Protein AF-A0A3C0T4C3-F1 (afdb_monomer)

Solvent-accessible surface area (backbone atoms only — not comparable to full-atom values): 8269 Å² total; per-residue (Å²): 88,54,67,34,49,49,52,38,51,51,31,63,76,67,70,47,67,93,54,44,65,63,29,49,49,52,32,50,52,44,47,51,50,54,52,55,52,39,52,52,28,47,76,67,71,35,53,69,59,29,46,53,51,44,48,54,55,46,66,56,38,48,67,50,52,58,52,49,56,54,45,50,66,68,46,65,82,49,91,48,64,66,60,50,49,52,51,51,40,57,50,51,55,58,47,48,52,53,46,43,58,75,36,50,67,58,51,48,50,61,66,62,71,64,85,86,81,72,50,74,67,52,52,50,48,49,48,41,33,74,72,70,71,46,67,64,54,68,60,54,51,54,59,72,69,77,116

Radius of gyration: 15.61 Å; Cα contacts (8 Å, |Δi|>4): 112; chains: 1; bounding box: 40×24×45 Å

pLDDT: mean 81.52, std 9.2, range [43.28, 92.62]

Secondary structure (DSSP, 8-state):
-HHHHHHHHHHHHTT-GGGHHHHHHHHHHHHHHHHHHHHHHHHTT-HHHHHHHHHHHHHHHHHHHHHHHHHHHHHTT---HHHHHHHHHHHHHHHHHHHHHH-HHHHHHHHHTT-SS--HHHHHHHHHHHHHS---HHHHHHHTT--

Sequence (147 aa):
MLEHIHRVLDILEHQHQGNLLQAIDDVQESYLEIIRHSLSLLTQSDAERCEAYLGEQRDLLEPGKERIATLVHVFADANNEHHKLVIEYLYTRARLVDEIRAFPNFAIELLERPTMSESLEETISHLERSMTGKVRLYTELQMLTDD

Structure (mmCIF, N/CA/C/O backbone):
data_AF-A0A3C0T4C3-F1
#
_entry.id   AF-A0A3C0T4C3-F1
#
loop_
_atom_site.group_PDB
_atom_site.id
_atom_site.type_symbol
_atom_site.label_atom_id
_atom_site.label_alt_id
_atom_site.label_comp_id
_atom_site.label_asym_id
_atom_site.label_entity_id
_atom_site.label_seq_id
_atom_site.pdbx_PDB_ins_code
_atom_site.Cartn_x
_atom_site.Cartn_y
_atom_site.Cartn_z
_atom_site.occupancy
_atom_site.B_iso_or_equiv
_atom_site.auth_seq_id
_atom_site.auth_comp_id
_atom_site.auth_asym_id
_atom_site.auth_atom_id
_atom_site.pdbx_PDB_model_num
ATOM 1 N N . MET A 1 1 ? -5.382 8.515 -6.023 1.00 82.69 1 MET A N 1
ATOM 2 C CA . MET A 1 1 ? -4.542 7.298 -5.893 1.00 82.69 1 MET A CA 1
ATOM 3 C C . MET A 1 1 ? -4.380 6.493 -7.185 1.00 82.69 1 MET A C 1
ATOM 5 O O . MET A 1 1 ? -3.260 6.444 -7.675 1.00 82.69 1 MET A O 1
ATOM 9 N N . LEU A 1 2 ? -5.430 5.863 -7.741 1.00 83.50 2 LEU A N 1
ATOM 10 C CA . LEU A 1 2 ? -5.311 5.017 -8.949 1.00 83.50 2 LEU A CA 1
ATOM 11 C C . LEU A 1 2 ? -4.641 5.752 -10.123 1.00 83.50 2 LEU A C 1
ATOM 13 O O . LEU A 1 2 ? -3.766 5.203 -10.782 1.00 83.50 2 LEU A O 1
ATOM 17 N N . GLU A 1 3 ? -5.001 7.017 -10.332 1.00 87.25 3 GLU A N 1
ATOM 18 C CA . GLU A 1 3 ? -4.404 7.875 -11.362 1.00 87.25 3 GLU A CA 1
ATOM 19 C C . GLU A 1 3 ? -2.892 8.075 -11.167 1.00 87.25 3 GLU A C 1
ATOM 21 O O . GLU A 1 3 ? -2.136 7.997 -12.133 1.00 87.25 3 GLU A O 1
ATOM 26 N N . HIS A 1 4 ? -2.428 8.259 -9.925 1.00 88.12 4 HIS A N 1
ATOM 27 C CA . HIS A 1 4 ? -0.996 8.383 -9.622 1.00 88.12 4 HIS A CA 1
ATOM 28 C C . HIS A 1 4 ? -0.259 7.062 -9.856 1.00 88.12 4 HIS A C 1
ATOM 30 O O . HIS A 1 4 ? 0.826 7.063 -10.429 1.00 88.12 4 HIS A O 1
ATOM 36 N N . ILE A 1 5 ? -0.872 5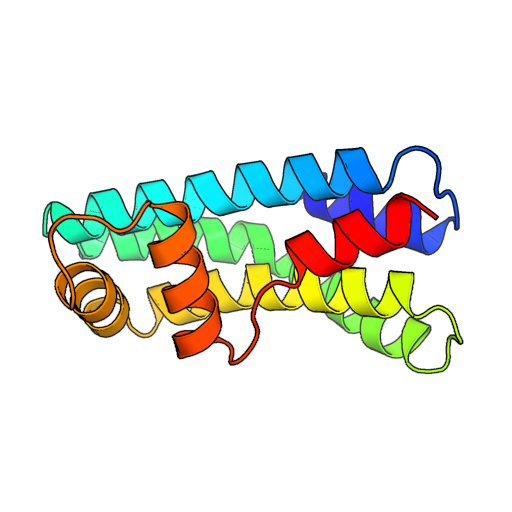.926 -9.498 1.00 85.25 5 ILE A N 1
ATOM 37 C CA . ILE A 1 5 ? -0.317 4.599 -9.798 1.00 85.25 5 ILE A CA 1
ATOM 38 C C . ILE A 1 5 ? -0.194 4.422 -11.312 1.00 85.25 5 ILE A C 1
ATOM 40 O O . ILE A 1 5 ? 0.883 4.089 -11.792 1.00 85.25 5 ILE A O 1
ATOM 44 N N . HIS A 1 6 ? -1.251 4.699 -12.078 1.00 87.25 6 HIS A N 1
ATOM 45 C CA . HIS A 1 6 ? -1.204 4.613 -13.538 1.00 87.25 6 HIS A CA 1
ATOM 46 C C . HIS A 1 6 ? -0.121 5.504 -14.136 1.00 87.25 6 HIS A C 1
ATOM 48 O O . HIS A 1 6 ? 0.637 5.029 -14.972 1.00 87.25 6 HIS A O 1
ATOM 54 N N . ARG A 1 7 ? 0.022 6.739 -13.646 1.00 88.56 7 ARG A N 1
ATOM 55 C CA . ARG A 1 7 ? 1.097 7.640 -14.068 1.00 88.56 7 ARG A CA 1
ATOM 56 C C . ARG A 1 7 ? 2.480 7.024 -13.843 1.00 88.56 7 ARG A C 1
ATOM 58 O O . ARG A 1 7 ? 3.311 7.093 -14.743 1.00 88.56 7 ARG A O 1
ATOM 65 N N . VAL A 1 8 ? 2.737 6.409 -12.685 1.00 86.38 8 VAL A N 1
ATOM 66 C CA . VAL A 1 8 ? 4.016 5.720 -12.424 1.00 86.38 8 VAL A CA 1
ATOM 67 C C . VAL A 1 8 ? 4.211 4.543 -13.385 1.00 86.38 8 VAL A C 1
ATOM 69 O O . VAL A 1 8 ? 5.285 4.402 -13.964 1.00 86.38 8 VAL A O 1
ATOM 72 N N . LEU A 1 9 ? 3.183 3.719 -13.601 1.00 86.38 9 LEU A N 1
ATOM 73 C CA . LEU A 1 9 ? 3.272 2.559 -14.496 1.00 86.38 9 LEU A CA 1
ATOM 74 C C . LEU A 1 9 ? 3.517 2.981 -15.953 1.00 86.38 9 LEU A C 1
ATOM 76 O O . LEU A 1 9 ? 4.373 2.400 -16.615 1.00 86.38 9 LEU A O 1
ATOM 80 N N . ASP A 1 10 ? 2.846 4.033 -16.426 1.00 88.00 10 ASP A N 1
ATOM 81 C CA . ASP A 1 10 ? 3.064 4.600 -17.760 1.00 88.00 10 ASP A CA 1
ATOM 82 C C . ASP A 1 10 ? 4.522 5.065 -17.919 1.00 88.00 10 ASP A C 1
ATOM 84 O O . ASP A 1 10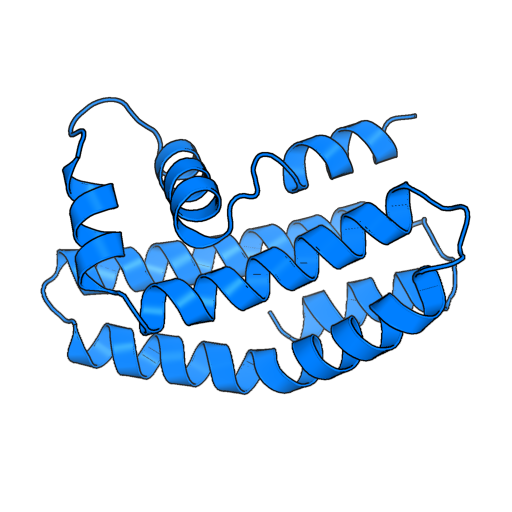 ? 5.171 4.780 -18.924 1.00 88.00 10 ASP A O 1
ATOM 88 N N . ILE A 1 11 ? 5.073 5.743 -16.910 1.00 85.75 11 ILE A N 1
ATOM 89 C CA . ILE A 1 11 ? 6.468 6.206 -16.886 1.00 85.75 11 ILE A CA 1
ATOM 90 C C . ILE A 1 11 ? 7.452 5.025 -16.980 1.00 85.75 11 ILE A C 1
ATOM 92 O O . ILE A 1 11 ? 8.409 5.093 -17.759 1.00 85.75 11 ILE A O 1
ATOM 96 N N . LEU A 1 12 ? 7.201 3.937 -16.239 1.00 83.56 12 LEU A N 1
ATOM 97 C CA . LEU A 1 12 ? 8.014 2.714 -16.281 1.00 83.56 12 LEU A CA 1
ATOM 98 C C . LEU A 1 12 ? 7.966 2.034 -17.657 1.00 83.56 12 LEU A C 1
ATOM 100 O O . LEU A 1 12 ? 9.001 1.612 -18.175 1.00 83.56 12 LEU A O 1
ATOM 104 N N . GLU A 1 13 ? 6.780 1.940 -18.261 1.00 81.19 13 GLU A N 1
ATOM 105 C CA . GLU A 1 13 ? 6.571 1.316 -19.573 1.00 81.19 13 GLU A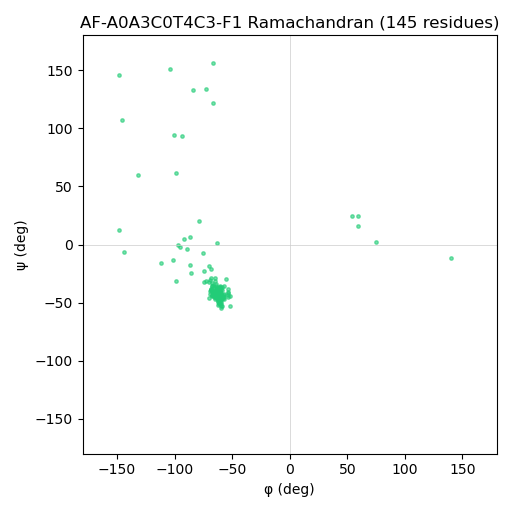 CA 1
ATOM 106 C C . GLU A 1 13 ? 7.268 2.092 -20.703 1.00 81.19 13 GLU A C 1
ATOM 108 O O . GLU A 1 13 ? 7.832 1.488 -21.616 1.00 81.19 13 GLU A O 1
ATOM 113 N N . HIS A 1 14 ? 7.290 3.426 -20.623 1.00 81.00 14 HIS A N 1
ATOM 114 C CA . HIS A 1 14 ? 7.881 4.290 -21.651 1.00 81.00 14 HIS A CA 1
ATOM 115 C C . HIS A 1 14 ? 9.360 4.640 -21.397 1.00 81.00 14 HIS A C 1
ATOM 117 O O . HIS A 1 14 ? 9.933 5.431 -22.144 1.00 81.00 14 HIS A O 1
ATOM 123 N N . GLN A 1 15 ? 9.991 4.065 -20.362 1.00 67.88 15 GLN A N 1
ATOM 124 C CA . GLN A 1 15 ? 11.393 4.312 -19.971 1.00 67.88 15 GLN A CA 1
ATOM 125 C C . GLN A 1 15 ? 11.740 5.802 -19.753 1.00 67.88 15 GLN A C 1
ATOM 127 O O . GLN A 1 15 ? 12.896 6.214 -19.869 1.00 67.88 15 GLN A O 1
ATOM 132 N N . HIS A 1 16 ? 10.750 6.636 -19.432 1.00 65.75 16 HIS A N 1
ATOM 133 C CA . HIS A 1 16 ? 10.937 8.073 -19.256 1.00 65.75 16 HIS A CA 1
ATOM 134 C C . HIS A 1 16 ? 11.197 8.410 -17.788 1.00 65.75 16 HIS A C 1
ATOM 136 O O . HIS A 1 16 ? 10.267 8.663 -17.045 1.00 65.75 16 HIS A O 1
ATOM 142 N N . GLN A 1 17 ? 12.453 8.498 -17.350 1.00 68.62 17 GLN A N 1
ATOM 143 C CA . GLN A 1 17 ? 12.755 8.756 -15.929 1.00 68.62 17 GLN A CA 1
ATOM 144 C C . GLN A 1 17 ? 12.413 10.175 -15.438 1.00 68.62 17 GLN A C 1
ATOM 146 O O . GLN A 1 17 ? 12.248 10.382 -14.240 1.00 68.62 17 GLN A O 1
ATOM 151 N N . GLY A 1 18 ? 12.252 11.146 -16.347 1.00 64.81 18 GLY A N 1
ATOM 152 C CA . GLY A 1 18 ? 12.211 12.584 -16.038 1.00 64.81 18 GLY A CA 1
ATOM 153 C C . GLY A 1 18 ? 11.067 13.090 -15.147 1.00 64.81 18 GLY A C 1
ATOM 154 O O . GLY A 1 18 ? 11.004 14.287 -14.916 1.00 64.81 18 GLY A O 1
ATOM 155 N N . ASN A 1 19 ? 10.172 12.225 -14.660 1.00 78.12 19 ASN A N 1
ATOM 156 C CA . ASN A 1 19 ? 9.094 12.565 -13.721 1.00 78.12 19 ASN A CA 1
ATOM 157 C C . ASN A 1 19 ? 8.742 11.413 -12.758 1.00 78.12 19 ASN A C 1
ATOM 159 O O . ASN A 1 19 ? 7.685 11.449 -12.127 1.00 78.12 19 ASN A O 1
ATOM 163 N N . LEU A 1 20 ? 9.577 10.369 -12.683 1.00 83.00 20 LEU A N 1
ATOM 164 C CA . LEU A 1 20 ? 9.268 9.160 -11.918 1.00 83.00 20 LEU A CA 1
ATOM 165 C C . LEU A 1 20 ? 9.206 9.445 -10.415 1.00 83.00 20 LEU A C 1
ATOM 167 O O . LEU A 1 20 ? 8.248 9.035 -9.770 1.00 83.00 20 LEU A O 1
ATOM 171 N N . LEU A 1 21 ? 10.163 10.219 -9.894 1.00 83.06 21 LEU A N 1
ATOM 172 C CA . LEU A 1 21 ? 10.218 10.593 -8.480 1.00 83.06 21 LEU A CA 1
ATOM 173 C C . LEU A 1 21 ? 8.955 11.333 -8.037 1.00 83.06 21 LEU A C 1
ATOM 175 O O . LEU A 1 21 ? 8.254 10.874 -7.148 1.00 83.06 21 LEU A O 1
ATOM 179 N N . GLN A 1 22 ? 8.590 12.400 -8.753 1.00 86.88 22 GLN A N 1
ATOM 180 C CA . GLN A 1 22 ? 7.377 13.163 -8.457 1.00 86.88 22 GLN A CA 1
ATOM 181 C C . GLN A 1 22 ? 6.120 12.285 -8.520 1.00 86.88 22 GLN A C 1
ATOM 183 O O . GLN A 1 22 ? 5.215 12.433 -7.708 1.00 86.88 22 GLN A O 1
ATOM 188 N N . ALA A 1 23 ? 6.041 11.366 -9.485 1.00 86.44 23 ALA A N 1
ATOM 189 C CA . ALA A 1 23 ? 4.902 10.460 -9.578 1.00 86.44 23 ALA A CA 1
ATOM 190 C C . ALA A 1 23 ? 4.859 9.459 -8.404 1.00 86.44 23 ALA A C 1
ATOM 192 O O . ALA A 1 23 ? 3.774 9.125 -7.932 1.00 86.44 23 ALA A O 1
ATOM 193 N N . ILE A 1 24 ? 6.017 9.000 -7.916 1.00 87.38 24 ILE A N 1
ATOM 194 C CA . ILE A 1 24 ? 6.134 8.155 -6.718 1.00 87.38 24 ILE A CA 1
ATOM 195 C C . ILE A 1 24 ? 5.739 8.938 -5.459 1.00 87.38 24 ILE A C 1
ATOM 197 O O . ILE A 1 24 ? 5.031 8.381 -4.617 1.00 87.38 24 ILE A O 1
ATOM 201 N N . ASP A 1 25 ? 6.132 10.208 -5.352 1.00 88.88 25 ASP A N 1
ATOM 202 C CA . ASP A 1 25 ? 5.765 11.094 -4.242 1.00 88.88 25 ASP A CA 1
ATOM 203 C C . ASP A 1 25 ? 4.244 11.275 -4.168 1.00 88.88 25 ASP A C 1
ATOM 205 O O . ASP A 1 25 ? 3.652 11.082 -3.106 1.00 88.88 25 ASP A O 1
ATOM 209 N N . ASP A 1 26 ? 3.583 11.519 -5.308 1.00 88.62 26 ASP A N 1
ATOM 210 C CA . ASP A 1 26 ? 2.120 11.631 -5.367 1.00 88.62 26 ASP A CA 1
ATOM 211 C C . ASP A 1 26 ? 1.424 10.326 -4.903 1.00 88.62 26 ASP A C 1
ATOM 213 O O . ASP A 1 26 ? 0.378 10.348 -4.241 1.00 88.62 26 ASP A O 1
ATOM 217 N N . VAL A 1 27 ? 1.997 9.159 -5.244 1.00 87.38 27 VAL A N 1
ATOM 218 C CA . VAL A 1 27 ? 1.500 7.854 -4.771 1.00 87.38 27 VAL A CA 1
ATOM 219 C C . VAL A 1 27 ? 1.713 7.704 -3.267 1.00 87.38 27 VAL A C 1
ATOM 221 O O . VAL A 1 27 ? 0.800 7.248 -2.578 1.00 87.38 27 VAL A O 1
ATOM 224 N N . GLN A 1 28 ? 2.892 8.069 -2.756 1.00 87.44 28 GLN A N 1
ATOM 225 C CA . GLN A 1 28 ? 3.206 8.029 -1.327 1.00 87.44 28 GLN A CA 1
ATOM 226 C C . GLN A 1 28 ? 2.235 8.912 -0.539 1.00 87.44 28 GLN A C 1
ATOM 228 O O . GLN A 1 28 ? 1.672 8.449 0.449 1.00 87.44 28 GLN A O 1
ATOM 233 N N . GLU A 1 29 ? 1.979 10.142 -0.981 1.00 88.69 29 GLU A N 1
ATOM 234 C CA . GLU A 1 29 ? 1.060 11.060 -0.305 1.00 88.69 29 GLU A CA 1
ATOM 235 C C . GLU A 1 29 ? -0.369 10.504 -0.272 1.00 88.69 29 GLU A C 1
ATOM 237 O O . GLU A 1 29 ? -0.927 10.321 0.813 1.00 88.69 29 GLU A O 1
ATOM 242 N N . SER A 1 30 ? -0.908 10.103 -1.431 1.00 88.38 30 SER A N 1
ATOM 243 C CA . SER A 1 30 ? -2.228 9.452 -1.524 1.00 88.38 30 SER A CA 1
ATOM 244 C C . SER A 1 30 ? -2.343 8.239 -0.599 1.00 88.38 30 SER A C 1
ATOM 246 O O . SER A 1 30 ? -3.391 7.958 -0.019 1.00 88.38 30 SER A O 1
ATOM 248 N N . TYR A 1 31 ? -1.259 7.475 -0.488 1.00 86.50 31 TYR A N 1
ATOM 249 C CA . TYR A 1 31 ? -1.210 6.280 0.330 1.00 86.50 31 TYR A CA 1
ATOM 250 C C . TYR A 1 31 ? -1.233 6.592 1.826 1.00 86.50 31 TYR A C 1
ATOM 252 O O . TYR A 1 31 ? -1.995 5.987 2.588 1.00 86.50 31 TYR A O 1
ATOM 260 N N . LEU A 1 32 ? -0.414 7.556 2.245 1.00 85.69 32 LEU A N 1
ATOM 261 C CA . LEU A 1 32 ? -0.384 8.021 3.621 1.00 85.69 32 LEU A CA 1
ATOM 262 C C . LEU A 1 32 ? -1.749 8.577 4.027 1.00 85.69 32 LEU A C 1
ATOM 264 O O . LEU A 1 32 ? -2.200 8.284 5.128 1.00 85.69 32 LEU A O 1
ATOM 268 N N . GLU A 1 33 ? -2.439 9.313 3.158 1.00 89.19 33 GLU A N 1
ATOM 269 C CA . GLU A 1 33 ? -3.796 9.796 3.432 1.00 89.19 33 GLU A CA 1
ATOM 270 C C . GLU A 1 33 ? -4.777 8.656 3.731 1.00 89.19 33 GLU A C 1
ATOM 272 O O . GLU A 1 33 ? -5.491 8.717 4.735 1.00 89.19 33 GLU A O 1
ATOM 277 N N . ILE A 1 34 ? -4.761 7.585 2.930 1.00 88.69 34 ILE A N 1
ATOM 278 C CA . ILE A 1 34 ? -5.639 6.422 3.129 1.00 88.69 34 ILE A CA 1
ATOM 279 C C . ILE A 1 34 ? -5.358 5.729 4.454 1.00 88.69 34 ILE A C 1
ATOM 281 O O . ILE A 1 34 ? -6.297 5.449 5.207 1.00 88.69 34 ILE A O 1
ATOM 285 N N . ILE A 1 35 ? -4.085 5.477 4.782 1.00 85.50 35 ILE A N 1
ATOM 286 C CA . ILE A 1 35 ? -3.763 4.890 6.084 1.00 85.50 35 ILE A CA 1
ATOM 287 C C . ILE A 1 35 ? -4.221 5.830 7.195 1.00 85.50 35 ILE A C 1
ATOM 289 O O . ILE A 1 35 ? -4.923 5.395 8.102 1.00 85.50 35 ILE A O 1
ATOM 293 N N . ARG A 1 36 ? -3.855 7.113 7.142 1.00 85.81 36 ARG A N 1
ATOM 294 C CA . ARG A 1 36 ? -4.179 8.079 8.200 1.00 85.81 36 ARG A CA 1
ATOM 295 C C . ARG A 1 36 ? -5.679 8.157 8.450 1.00 85.81 36 ARG A C 1
ATOM 297 O O .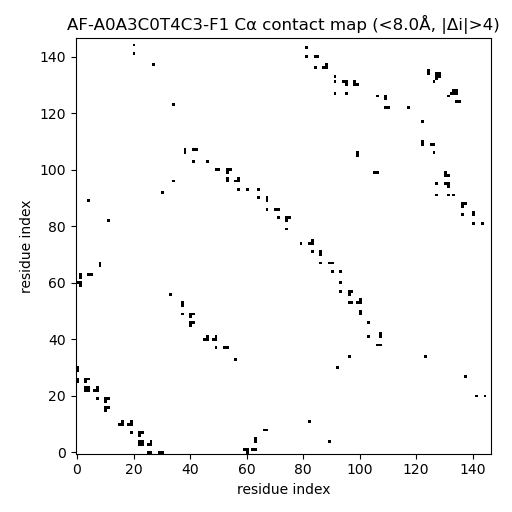 ARG A 1 36 ? -6.098 8.162 9.606 1.00 85.81 36 ARG A O 1
ATOM 304 N N . HIS A 1 37 ? -6.480 8.168 7.388 1.00 89.25 37 HIS A N 1
ATOM 305 C CA . HIS A 1 37 ? -7.931 8.163 7.506 1.00 89.25 37 HIS A CA 1
ATOM 306 C C . HIS A 1 37 ? -8.444 6.864 8.138 1.00 89.25 37 HIS A C 1
ATOM 308 O O . HIS A 1 37 ? -9.210 6.909 9.099 1.00 89.25 37 HIS A O 1
ATOM 314 N N . SER A 1 38 ? -7.950 5.713 7.677 1.00 86.31 38 SER A N 1
ATOM 315 C CA . SER A 1 38 ? -8.328 4.397 8.210 1.00 86.31 38 SER A CA 1
ATOM 316 C C . SER A 1 38 ? -7.988 4.265 9.696 1.00 86.31 38 SER A C 1
ATOM 318 O O . SER A 1 38 ? -8.838 3.896 10.502 1.00 86.31 38 SER A O 1
ATOM 320 N N . LEU A 1 39 ? -6.773 4.648 10.097 1.00 82.50 39 LEU A N 1
ATOM 321 C CA . LE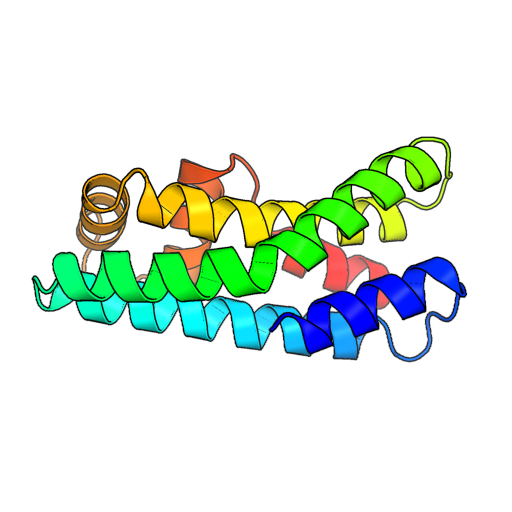U A 1 39 ? -6.353 4.652 11.501 1.00 82.50 39 LEU A CA 1
ATOM 322 C C . LEU A 1 39 ? -7.196 5.631 12.336 1.00 82.50 39 LEU A C 1
ATOM 324 O O . LEU A 1 39 ? -7.548 5.331 13.477 1.00 82.50 39 LEU A O 1
ATOM 328 N N . SER A 1 40 ? -7.573 6.784 11.775 1.00 85.50 40 SER A N 1
ATOM 329 C CA . SER A 1 40 ? -8.456 7.740 12.453 1.00 85.50 40 SER A CA 1
ATOM 330 C C . SER A 1 40 ? -9.853 7.163 12.710 1.00 85.50 40 SER A C 1
ATOM 332 O O . SER A 1 40 ? -10.397 7.364 13.794 1.00 85.50 40 SER A O 1
ATOM 334 N N . LEU A 1 41 ? -10.418 6.406 11.765 1.00 87.88 41 LEU A N 1
ATOM 335 C CA . LEU A 1 41 ? -11.696 5.710 11.956 1.00 87.88 41 LEU A CA 1
ATOM 336 C C . LEU A 1 41 ? -11.584 4.597 13.008 1.00 87.88 41 LEU A C 1
ATOM 338 O O . LEU A 1 41 ? -12.434 4.491 13.892 1.00 87.88 41 LEU A O 1
ATOM 342 N N . LEU A 1 42 ? -10.501 3.816 12.969 1.00 82.12 42 LEU A N 1
ATOM 343 C CA . LEU A 1 42 ? -10.250 2.745 13.939 1.00 82.12 42 LEU A CA 1
ATOM 344 C C . LEU A 1 42 ? -10.094 3.279 15.371 1.00 82.12 42 LEU A C 1
ATOM 346 O O . LEU A 1 42 ? -10.684 2.732 16.298 1.00 82.12 42 LEU A O 1
ATOM 350 N N . THR A 1 43 ? -9.362 4.381 15.553 1.00 83.12 43 THR A N 1
ATOM 351 C CA . THR A 1 43 ? -9.180 5.032 16.870 1.00 83.12 43 THR A CA 1
ATOM 352 C C . THR A 1 43 ? -10.453 5.670 17.426 1.00 83.12 43 THR A C 1
ATOM 354 O O . THR A 1 43 ? -10.567 5.862 18.634 1.00 83.12 43 THR A O 1
ATOM 357 N N . GLN A 1 44 ? -11.432 5.968 16.569 1.00 86.12 44 GLN A N 1
ATOM 358 C CA . GLN A 1 44 ? -12.768 6.426 16.966 1.00 86.12 44 GLN A CA 1
ATOM 359 C C . GLN A 1 44 ? -13.736 5.266 17.255 1.00 86.12 44 GLN A C 1
ATOM 361 O O . GLN A 1 44 ? -14.921 5.506 17.490 1.00 86.12 44 GLN A O 1
ATOM 366 N N . SER A 1 45 ? -13.250 4.019 17.252 1.00 81.69 45 SER A N 1
ATOM 367 C CA . SER A 1 45 ? -14.058 2.801 17.382 1.00 81.69 45 SER A CA 1
ATOM 368 C C . SER A 1 45 ? -15.119 2.644 16.282 1.00 81.69 45 SER A C 1
ATOM 370 O O . SER A 1 45 ? -16.114 1.947 16.479 1.00 81.69 45 SER A O 1
ATOM 372 N N . ASP A 1 46 ? -14.909 3.260 15.113 1.00 85.88 46 ASP A N 1
ATOM 373 C CA . ASP A 1 46 ? -15.813 3.204 13.958 1.00 85.88 46 ASP A CA 1
ATOM 374 C C . ASP A 1 46 ? -15.311 2.168 12.934 1.00 85.88 46 ASP A C 1
ATOM 376 O O . ASP A 1 46 ? -14.922 2.474 11.803 1.00 85.88 46 ASP A O 1
ATOM 380 N N . ALA A 1 47 ? -15.245 0.908 13.379 1.00 83.38 47 ALA A N 1
ATOM 381 C CA . ALA A 1 47 ? -14.695 -0.195 12.590 1.00 83.38 47 ALA A CA 1
ATOM 382 C C . ALA A 1 47 ? -15.508 -0.476 11.314 1.00 83.38 47 ALA A C 1
ATOM 384 O O . ALA A 1 47 ? -14.925 -0.805 10.286 1.00 83.38 47 ALA A O 1
ATOM 385 N N . GLU A 1 48 ? -16.831 -0.296 11.361 1.00 86.75 48 GLU A N 1
ATOM 386 C CA . GLU A 1 48 ? -17.720 -0.494 10.210 1.00 86.75 48 GLU A CA 1
ATOM 387 C C . GLU A 1 48 ? -17.437 0.529 9.103 1.00 86.75 48 GLU A C 1
ATOM 389 O O . GLU A 1 48 ? -17.292 0.159 7.936 1.00 86.75 48 GLU A O 1
ATOM 394 N N . ARG A 1 49 ? -17.267 1.816 9.448 1.00 88.00 49 ARG A N 1
ATOM 395 C CA . ARG A 1 49 ? -16.862 2.817 8.454 1.00 88.00 49 ARG A CA 1
ATOM 396 C C . ARG A 1 49 ? -15.448 2.607 7.950 1.00 88.00 49 ARG A C 1
ATOM 398 O O . ARG A 1 49 ? -15.200 2.862 6.776 1.00 88.00 49 ARG A O 1
ATOM 405 N N . CYS A 1 50 ? -14.533 2.158 8.807 1.00 88.25 50 CYS A N 1
ATOM 406 C CA . CYS A 1 50 ? -13.184 1.814 8.370 1.00 88.25 50 CYS A CA 1
ATOM 407 C C . CYS A 1 50 ? -13.213 0.680 7.336 1.00 88.25 50 CYS A C 1
ATOM 409 O O . CYS A 1 50 ? -12.578 0.786 6.290 1.00 88.25 50 CYS A O 1
ATOM 411 N N . GLU A 1 51 ? -13.996 -0.372 7.589 1.00 87.25 51 GLU A N 1
ATOM 412 C CA . GLU A 1 51 ? -14.161 -1.488 6.658 1.00 87.25 51 GLU A CA 1
ATOM 413 C C . GLU A 1 51 ? -14.763 -1.032 5.324 1.00 87.25 51 GLU A C 1
ATOM 415 O O . GLU A 1 51 ? -14.235 -1.389 4.269 1.00 87.25 51 GLU A O 1
ATOM 420 N N . ALA A 1 52 ? -15.823 -0.218 5.360 1.00 90.31 52 ALA A N 1
ATOM 421 C CA . ALA A 1 52 ? -16.445 0.332 4.158 1.00 90.31 52 ALA A CA 1
ATOM 422 C C . ALA A 1 52 ? -15.459 1.198 3.359 1.00 90.31 52 ALA A C 1
ATOM 424 O O . ALA A 1 52 ? -15.273 0.977 2.163 1.00 90.31 52 ALA A O 1
ATOM 425 N N . TYR A 1 53 ? -14.763 2.118 4.032 1.00 92.19 53 TYR A N 1
ATOM 426 C CA . TYR A 1 53 ? -13.764 2.990 3.418 1.00 92.19 53 TYR A CA 1
ATOM 427 C C . TYR A 1 53 ? -12.624 2.194 2.774 1.00 92.19 53 TYR A C 1
ATOM 429 O O . TYR A 1 53 ? -12.301 2.406 1.608 1.00 92.19 53 TYR A O 1
ATOM 437 N N . LEU A 1 54 ? -12.032 1.241 3.499 1.00 89.44 54 LEU A N 1
ATOM 438 C CA . LEU A 1 54 ? -10.972 0.384 2.964 1.00 89.44 54 LEU A CA 1
ATOM 439 C C . LEU A 1 54 ? -11.472 -0.514 1.829 1.00 89.44 54 LEU A C 1
ATOM 441 O O . LEU A 1 54 ? -10.704 -0.823 0.921 1.00 89.44 54 LEU A O 1
ATOM 445 N N . GLY A 1 55 ? -12.744 -0.922 1.862 1.00 89.31 55 GLY A N 1
ATOM 446 C CA . GLY A 1 55 ? -13.409 -1.605 0.754 1.00 89.31 55 GLY A CA 1
ATOM 447 C C . GLY A 1 55 ? -13.428 -0.748 -0.510 1.00 89.31 55 GLY A C 1
ATOM 448 O O . GLY A 1 55 ? -12.943 -1.187 -1.547 1.00 89.31 55 GLY A O 1
ATOM 449 N N . GLU A 1 56 ? -13.884 0.500 -0.404 1.00 92.62 56 GLU A N 1
ATOM 450 C CA . GLU A 1 56 ? -13.886 1.450 -1.522 1.00 92.62 56 GLU A CA 1
ATOM 451 C C . GLU A 1 56 ? -12.470 1.720 -2.049 1.00 92.62 56 GLU A C 1
ATOM 453 O O . GLU A 1 56 ? -12.238 1.688 -3.259 1.00 92.62 56 GLU A O 1
ATOM 458 N N . GLN A 1 57 ? -11.496 1.944 -1.158 1.00 92.00 57 GLN A N 1
ATOM 459 C CA . GLN A 1 57 ? -10.108 2.176 -1.571 1.00 92.00 57 GLN A CA 1
ATOM 460 C C . GLN A 1 57 ? -9.502 0.950 -2.260 1.00 92.00 57 GLN A C 1
ATOM 462 O O . GLN A 1 57 ? -8.781 1.097 -3.246 1.00 92.00 57 GLN A O 1
ATOM 467 N N . ARG A 1 58 ? -9.810 -0.260 -1.781 1.00 88.31 58 ARG A N 1
ATOM 468 C CA . ARG A 1 58 ? -9.390 -1.503 -2.429 1.00 88.31 58 ARG A CA 1
ATOM 469 C C . ARG A 1 58 ? -9.981 -1.626 -3.831 1.00 88.31 58 ARG A C 1
ATOM 471 O O . ARG A 1 58 ? -9.234 -1.912 -4.764 1.00 88.31 58 ARG A O 1
ATOM 478 N N . ASP A 1 59 ? -11.282 -1.404 -3.985 1.00 90.06 59 ASP A N 1
ATOM 479 C CA . ASP A 1 59 ? -11.956 -1.528 -5.280 1.00 90.06 59 ASP A CA 1
ATOM 480 C C . ASP A 1 59 ? -11.373 -0.541 -6.307 1.00 90.06 59 ASP A C 1
ATOM 482 O O . ASP A 1 59 ? -11.188 -0.884 -7.475 1.00 90.06 59 ASP A O 1
ATOM 486 N N . LEU A 1 60 ? -10.989 0.660 -5.861 1.00 88.50 60 LEU A N 1
ATOM 487 C CA . LEU A 1 60 ? -10.268 1.635 -6.684 1.00 88.50 60 LEU A CA 1
ATOM 488 C C . LEU A 1 60 ? -8.834 1.202 -7.026 1.00 88.50 60 LEU A C 1
ATOM 490 O O . LEU A 1 60 ? -8.306 1.607 -8.059 1.00 88.50 60 LEU A O 1
ATOM 494 N N . LEU A 1 61 ? -8.181 0.416 -6.172 1.00 86.75 61 LEU A N 1
ATOM 495 C CA . LEU A 1 61 ? -6.801 -0.042 -6.348 1.00 86.75 61 LEU A CA 1
ATOM 496 C C . LEU A 1 61 ? -6.671 -1.310 -7.196 1.00 86.75 61 LEU A C 1
ATOM 498 O O . LEU A 1 61 ? -5.610 -1.529 -7.784 1.00 86.75 61 LEU A O 1
ATOM 502 N N . GLU A 1 62 ? -7.714 -2.137 -7.264 1.00 88.12 62 GLU A N 1
ATOM 503 C CA . GLU A 1 62 ? -7.694 -3.441 -7.938 1.00 88.12 62 GLU A CA 1
ATOM 504 C C . GLU A 1 62 ? -7.206 -3.359 -9.402 1.00 88.12 62 GLU A C 1
ATOM 506 O O . GLU A 1 62 ? -6.279 -4.098 -9.744 1.00 88.12 62 GLU A O 1
ATOM 511 N N . PRO A 1 63 ? -7.659 -2.399 -10.242 1.00 87.19 63 PRO A N 1
ATOM 512 C CA . PRO A 1 63 ? -7.135 -2.258 -11.606 1.00 87.19 63 PRO A CA 1
ATOM 513 C C . PRO A 1 63 ? -5.627 -1.957 -11.645 1.00 87.19 63 PRO A C 1
ATOM 515 O O . PRO A 1 63 ? -4.893 -2.453 -12.503 1.00 87.19 63 PRO A O 1
ATOM 518 N N . GLY A 1 64 ? -5.138 -1.167 -10.684 1.00 85.62 64 GLY A N 1
ATOM 519 C CA . GLY A 1 64 ? -3.715 -0.871 -10.540 1.00 85.62 64 GLY A CA 1
ATOM 520 C C . GLY A 1 64 ? -2.910 -2.113 -10.154 1.00 85.62 64 GLY A C 1
ATOM 521 O O . GLY A 1 64 ? -1.837 -2.342 -10.710 1.00 85.62 64 GLY A O 1
ATOM 522 N N . LYS A 1 65 ? -3.437 -2.954 -9.254 1.00 85.19 65 LYS A N 1
ATOM 523 C CA . LYS A 1 65 ? -2.799 -4.214 -8.831 1.00 85.19 65 LYS A CA 1
ATOM 524 C C . LYS A 1 65 ? -2.670 -5.209 -9.979 1.00 85.19 65 LYS A C 1
ATOM 526 O O . LYS A 1 65 ? -1.607 -5.809 -10.133 1.00 85.19 65 LYS A O 1
ATOM 531 N N . GLU A 1 66 ? -3.706 -5.356 -10.800 1.00 87.00 66 GLU A N 1
ATOM 532 C CA . GLU A 1 66 ? -3.672 -6.215 -11.993 1.00 87.00 66 GLU A CA 1
ATOM 533 C C . GLU A 1 66 ? -2.579 -5.769 -12.975 1.00 87.00 66 GLU A C 1
ATOM 535 O O . GLU A 1 66 ? -1.809 -6.581 -13.505 1.00 87.00 66 GLU A O 1
ATOM 540 N N . ARG A 1 67 ? -2.454 -4.453 -13.171 1.00 86.44 67 ARG A N 1
ATOM 541 C CA . ARG A 1 67 ? -1.431 -3.879 -14.046 1.00 86.44 67 ARG A CA 1
ATOM 542 C C . ARG A 1 67 ? -0.021 -4.042 -13.470 1.00 86.44 67 ARG A C 1
ATOM 544 O O . ARG A 1 67 ? 0.883 -4.458 -14.192 1.00 86.44 67 ARG A O 1
ATOM 551 N N . ILE A 1 68 ? 0.161 -3.822 -12.165 1.00 86.12 68 ILE A N 1
ATOM 552 C CA . ILE A 1 68 ? 1.420 -4.097 -11.451 1.00 86.12 68 ILE A CA 1
ATOM 553 C C . ILE A 1 68 ? 1.819 -5.571 -11.610 1.00 86.12 68 ILE A C 1
ATOM 555 O O . ILE A 1 68 ? 2.963 -5.850 -11.957 1.00 86.12 68 ILE A O 1
ATOM 559 N N . ALA A 1 69 ? 0.889 -6.514 -11.420 1.00 85.31 69 ALA A N 1
ATOM 560 C CA . ALA A 1 69 ? 1.158 -7.946 -11.570 1.00 85.31 69 ALA A CA 1
ATOM 561 C C . ALA A 1 69 ? 1.640 -8.301 -12.987 1.00 85.31 69 ALA A C 1
ATOM 563 O O . ALA A 1 69 ? 2.565 -9.095 -13.152 1.00 85.31 69 ALA A O 1
ATOM 564 N N . THR A 1 70 ? 1.073 -7.657 -14.009 1.00 85.19 70 THR A N 1
ATOM 565 C CA . THR A 1 70 ? 1.535 -7.806 -15.397 1.00 85.19 70 THR A CA 1
ATOM 566 C C . THR A 1 70 ? 2.975 -7.312 -15.558 1.00 85.19 70 THR A C 1
ATOM 568 O O . THR A 1 70 ? 3.811 -8.005 -16.140 1.00 85.19 70 THR A O 1
ATOM 571 N N . LEU A 1 71 ? 3.302 -6.147 -14.993 1.00 80.75 71 LEU A N 1
ATOM 572 C CA . LEU A 1 71 ? 4.646 -5.574 -15.075 1.00 80.75 71 LEU A CA 1
ATOM 573 C C . LEU A 1 71 ? 5.690 -6.353 -14.270 1.00 80.75 71 LEU A C 1
ATOM 575 O O . LEU A 1 71 ? 6.834 -6.429 -14.709 1.00 80.75 71 LEU A O 1
ATOM 579 N N . VAL A 1 72 ? 5.324 -7.002 -13.160 1.00 80.12 72 VAL A N 1
ATOM 580 C CA . VAL A 1 72 ? 6.230 -7.917 -12.438 1.00 80.12 72 VAL A CA 1
ATOM 581 C C . VAL A 1 72 ? 6.789 -8.979 -13.386 1.00 80.12 72 VAL A C 1
ATOM 583 O O . VAL A 1 72 ? 7.987 -9.243 -13.364 1.00 80.12 72 VAL A O 1
ATOM 586 N N . HIS A 1 73 ? 5.954 -9.555 -14.255 1.00 77.94 73 HIS A N 1
ATOM 587 C CA . HIS A 1 73 ? 6.405 -10.541 -15.238 1.00 77.94 73 HIS A CA 1
ATOM 588 C C . HIS A 1 73 ? 7.299 -9.930 -16.320 1.00 77.94 73 HIS A C 1
ATOM 590 O O . HIS A 1 73 ? 8.288 -10.543 -16.708 1.00 77.94 73 HIS A O 1
ATOM 596 N N . VAL A 1 74 ? 6.980 -8.717 -16.780 1.00 75.81 74 VAL A N 1
ATOM 597 C CA . VAL A 1 74 ? 7.766 -8.001 -17.801 1.00 75.81 74 VAL A CA 1
ATOM 598 C C . VAL A 1 74 ? 9.150 -7.611 -17.277 1.00 75.81 74 VAL A C 1
ATOM 600 O O . VAL A 1 74 ? 10.140 -7.716 -17.998 1.00 75.81 74 VAL A O 1
ATOM 603 N N . PHE A 1 75 ? 9.238 -7.181 -16.019 1.00 73.25 75 PHE A N 1
ATOM 604 C CA . PHE A 1 75 ? 10.476 -6.703 -15.407 1.00 73.25 75 PHE A CA 1
ATOM 605 C C . PHE A 1 75 ? 11.217 -7.765 -14.582 1.00 73.25 75 PHE A C 1
ATOM 607 O O . PHE A 1 75 ? 12.301 -7.470 -14.076 1.00 73.25 75 PHE A O 1
ATOM 61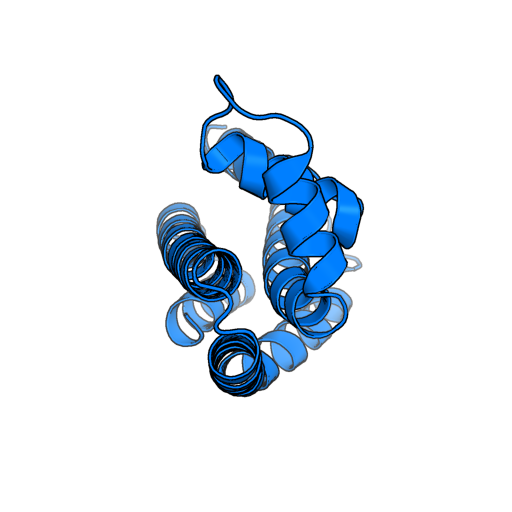4 N N . ALA A 1 76 ? 10.700 -8.996 -14.482 1.00 71.81 76 ALA A N 1
ATOM 615 C CA . ALA A 1 76 ? 11.363 -10.104 -13.786 1.00 71.81 76 ALA A CA 1
ATOM 616 C C . ALA A 1 76 ? 12.811 -10.296 -14.274 1.00 71.81 76 ALA A C 1
ATOM 618 O O . ALA A 1 76 ? 13.743 -10.367 -13.467 1.00 71.81 76 ALA A O 1
ATOM 619 N N . ASP A 1 77 ? 12.993 -10.250 -15.595 1.00 69.00 77 ASP A N 1
ATOM 620 C CA . ASP A 1 77 ? 14.278 -10.448 -16.270 1.00 69.00 77 ASP A CA 1
ATOM 621 C C . ASP A 1 77 ? 15.018 -9.134 -16.581 1.00 69.00 77 ASP A C 1
ATOM 623 O O . ASP A 1 77 ? 16.131 -9.148 -17.108 1.00 69.00 77 ASP A O 1
ATOM 627 N N . ALA A 1 78 ? 14.434 -7.975 -16.261 1.00 67.31 78 ALA A N 1
ATOM 628 C CA . ALA A 1 78 ? 15.083 -6.692 -16.508 1.00 67.31 78 ALA A CA 1
ATOM 629 C C . ALA A 1 78 ? 16.240 -6.470 -15.517 1.00 67.31 78 ALA A C 1
ATOM 631 O O . ALA A 1 78 ? 16.074 -6.625 -14.309 1.00 67.31 78 ALA A O 1
ATOM 632 N N . ASN A 1 79 ? 17.404 -6.025 -15.997 1.00 68.56 79 ASN A N 1
ATOM 633 C CA . ASN A 1 79 ? 18.551 -5.649 -15.148 1.00 68.56 79 ASN A CA 1
ATOM 634 C C . ASN A 1 79 ? 18.405 -4.252 -14.510 1.00 68.56 79 ASN A C 1
ATOM 636 O O . ASN A 1 79 ? 19.394 -3.638 -14.126 1.00 68.56 79 ASN A O 1
ATOM 640 N N . ASN A 1 80 ? 17.183 -3.723 -14.429 1.00 79.56 80 ASN A N 1
ATOM 641 C CA . ASN A 1 80 ? 16.919 -2.407 -13.861 1.00 79.56 80 ASN A CA 1
ATOM 642 C C . ASN A 1 80 ? 16.406 -2.566 -12.422 1.00 79.56 80 ASN A C 1
ATOM 644 O O . ASN A 1 80 ? 15.214 -2.785 -12.198 1.00 79.56 80 ASN A O 1
ATOM 648 N N . GLU A 1 81 ? 17.328 -2.493 -11.461 1.00 81.94 81 GLU A N 1
ATOM 649 C CA . GLU A 1 81 ? 17.027 -2.594 -10.026 1.00 81.94 81 GLU A CA 1
ATOM 650 C C . GLU A 1 81 ? 16.044 -1.512 -9.568 1.00 81.94 81 GLU A C 1
ATOM 652 O O . GLU A 1 81 ? 15.131 -1.805 -8.799 1.00 81.94 81 GLU A O 1
ATOM 657 N N . HIS A 1 82 ? 16.151 -0.301 -10.121 1.00 83.69 82 HIS A N 1
ATOM 658 C CA . HIS A 1 82 ? 15.243 0.796 -9.806 1.00 83.69 82 HIS A CA 1
ATOM 659 C C . HIS A 1 82 ? 13.793 0.461 -10.195 1.00 83.69 82 HIS A C 1
ATOM 661 O O . HIS A 1 82 ? 12.890 0.572 -9.372 1.00 83.69 82 HIS A O 1
ATOM 667 N N . HIS A 1 83 ? 13.546 -0.051 -11.406 1.00 84.44 83 HIS A N 1
ATOM 668 C CA . HIS A 1 83 ? 12.196 -0.466 -11.819 1.00 84.44 83 HIS A CA 1
ATOM 669 C C . HIS A 1 83 ? 11.629 -1.593 -10.952 1.00 84.44 83 HIS A C 1
ATOM 671 O O . HIS A 1 83 ? 10.445 -1.570 -10.615 1.00 84.44 83 HIS A O 1
ATOM 677 N N . LYS A 1 84 ? 12.463 -2.568 -10.566 1.00 85.38 84 LYS A N 1
ATOM 678 C CA . LYS A 1 84 ? 12.042 -3.647 -9.660 1.00 85.38 84 LYS A CA 1
ATOM 679 C C . LYS A 1 84 ? 11.607 -3.088 -8.311 1.00 85.38 84 LYS A C 1
ATOM 681 O O . LYS A 1 84 ? 10.552 -3.479 -7.815 1.00 85.38 84 LYS A O 1
ATOM 686 N N . LEU A 1 85 ? 12.367 -2.137 -7.773 1.00 87.62 85 LEU A N 1
ATOM 687 C CA . LEU A 1 85 ? 12.037 -1.487 -6.513 1.00 87.62 85 LEU A CA 1
ATOM 688 C C . LEU A 1 85 ? 10.745 -0.661 -6.609 1.00 87.62 85 LEU A C 1
ATOM 690 O O . LEU A 1 85 ? 9.921 -0.730 -5.701 1.00 87.62 85 LEU A O 1
ATOM 694 N N . VAL A 1 86 ? 10.508 0.057 -7.716 1.00 88.88 86 VAL A N 1
ATOM 695 C CA . VAL A 1 86 ? 9.252 0.810 -7.916 1.00 88.88 86 VAL A CA 1
ATOM 696 C C . VAL A 1 86 ? 8.052 -0.134 -7.931 1.00 88.88 86 VAL A C 1
ATOM 698 O O . VAL A 1 86 ? 7.047 0.121 -7.273 1.00 88.88 86 VAL A O 1
ATOM 701 N N . ILE A 1 87 ? 8.151 -1.248 -8.653 1.00 88.62 87 ILE A N 1
ATOM 702 C CA . ILE A 1 87 ? 7.077 -2.246 -8.736 1.00 88.62 87 ILE A CA 1
ATOM 703 C C . ILE A 1 87 ? 6.809 -2.869 -7.366 1.00 88.62 87 ILE A C 1
ATOM 705 O O . ILE A 1 87 ? 5.654 -2.983 -6.953 1.00 88.62 87 ILE A O 1
ATOM 709 N N . GLU A 1 88 ? 7.865 -3.241 -6.643 1.00 88.38 88 GLU A N 1
ATOM 710 C CA . GLU A 1 88 ? 7.756 -3.790 -5.295 1.00 88.38 88 GLU A CA 1
ATOM 711 C C . GLU A 1 88 ? 7.126 -2.792 -4.319 1.00 88.38 88 GLU A C 1
ATOM 713 O O . GLU A 1 88 ? 6.256 -3.164 -3.527 1.00 88.38 88 GLU A O 1
ATOM 718 N N . TYR A 1 89 ? 7.503 -1.519 -4.416 1.00 89.75 89 TYR A N 1
ATOM 719 C CA . TYR A 1 89 ? 6.906 -0.429 -3.658 1.00 89.75 89 TYR A CA 1
ATOM 720 C C . TYR A 1 89 ? 5.404 -0.298 -3.934 1.00 89.75 89 TYR A C 1
ATOM 722 O O . TYR A 1 89 ? 4.603 -0.391 -3.001 1.00 89.75 89 TYR A O 1
ATOM 730 N N . LEU A 1 90 ? 4.998 -0.167 -5.201 1.00 89.06 90 LEU A N 1
ATOM 731 C CA . LEU A 1 90 ? 3.588 -0.029 -5.577 1.00 89.06 90 LEU A CA 1
ATOM 732 C C . LEU A 1 90 ? 2.753 -1.241 -5.136 1.00 89.06 90 LEU A C 1
ATOM 734 O O . LEU A 1 90 ? 1.649 -1.083 -4.611 1.00 89.06 90 LEU A O 1
ATOM 738 N N . TYR A 1 91 ? 3.291 -2.451 -5.302 1.00 87.81 91 TYR A N 1
ATOM 739 C CA . TYR A 1 91 ? 2.614 -3.677 -4.889 1.00 87.81 91 TYR A CA 1
ATOM 740 C C . TYR A 1 91 ? 2.440 -3.755 -3.367 1.00 87.81 91 TYR A C 1
ATOM 742 O O . TYR A 1 91 ? 1.357 -4.070 -2.872 1.00 87.81 91 TYR A O 1
ATOM 750 N N . THR A 1 92 ? 3.495 -3.431 -2.616 1.00 87.38 92 THR A N 1
ATOM 751 C CA . THR A 1 92 ? 3.482 -3.433 -1.146 1.00 87.38 92 THR A CA 1
ATOM 752 C C . THR A 1 92 ? 2.457 -2.445 -0.599 1.00 87.38 92 THR A C 1
ATOM 754 O O . THR A 1 92 ? 1.717 -2.774 0.328 1.00 87.38 92 THR A O 1
ATOM 757 N N . ARG A 1 93 ? 2.363 -1.259 -1.210 1.00 86.06 93 ARG A N 1
ATOM 758 C CA . ARG A 1 93 ? 1.383 -0.223 -0.864 1.00 86.06 93 ARG A CA 1
ATOM 759 C C . ARG A 1 93 ? -0.042 -0.742 -1.026 1.00 86.06 93 ARG A C 1
ATOM 761 O O . ARG A 1 93 ? -0.814 -0.721 -0.070 1.00 86.06 93 ARG A O 1
ATOM 768 N N . ALA A 1 94 ? -0.369 -1.285 -2.195 1.00 86.00 94 ALA A N 1
ATOM 769 C CA . ALA A 1 94 ? -1.697 -1.833 -2.447 1.00 86.00 94 ALA A CA 1
ATOM 770 C C . ALA A 1 94 ? -2.039 -2.992 -1.492 1.00 86.00 94 ALA A C 1
ATOM 772 O O . ALA A 1 94 ? -3.141 -3.044 -0.950 1.00 86.00 94 ALA A O 1
ATOM 773 N N . ARG A 1 95 ? -1.070 -3.873 -1.211 1.00 86.69 95 ARG A N 1
ATOM 774 C CA . ARG A 1 95 ? -1.245 -4.984 -0.271 1.00 86.69 95 ARG A CA 1
ATOM 775 C C . ARG A 1 95 ? -1.517 -4.514 1.157 1.00 86.69 95 ARG A C 1
ATOM 777 O O . ARG A 1 95 ? -2.349 -5.105 1.828 1.00 86.69 95 ARG A O 1
ATOM 784 N N . LEU A 1 96 ? -0.851 -3.470 1.642 1.00 85.69 96 LEU A N 1
ATOM 785 C CA . LEU A 1 96 ? -1.068 -3.011 3.014 1.00 85.69 96 LEU A CA 1
ATOM 786 C C . LEU A 1 96 ? -2.506 -2.484 3.234 1.00 85.69 96 LEU A C 1
ATOM 788 O O . LEU A 1 96 ? -3.041 -2.664 4.323 1.00 85.69 96 LEU A O 1
ATOM 792 N N . VAL A 1 97 ? -3.182 -1.943 2.208 1.00 87.25 97 VAL A N 1
ATOM 793 C CA . VAL A 1 97 ? -4.630 -1.629 2.290 1.00 87.25 97 VAL A CA 1
ATOM 794 C C . VAL A 1 97 ? -5.458 -2.897 2.530 1.00 87.25 97 VAL A C 1
ATOM 796 O O . VAL A 1 97 ? -6.322 -2.913 3.409 1.00 87.25 97 VAL A O 1
ATOM 799 N N . ASP A 1 98 ? -5.162 -3.976 1.799 1.00 87.25 98 ASP A N 1
ATOM 800 C CA . ASP A 1 98 ? -5.833 -5.269 1.978 1.00 87.25 98 ASP A CA 1
ATOM 801 C C . ASP A 1 98 ? -5.589 -5.852 3.377 1.00 87.25 98 ASP A C 1
ATOM 803 O O . ASP A 1 98 ? -6.514 -6.370 4.003 1.00 87.25 98 ASP A O 1
ATOM 807 N N . GLU A 1 99 ? -4.356 -5.755 3.879 1.00 86.31 99 GLU A N 1
ATOM 808 C CA . GLU A 1 99 ? -3.970 -6.294 5.186 1.00 86.31 99 GLU A CA 1
ATOM 809 C C . GLU A 1 99 ? -4.661 -5.535 6.333 1.00 86.31 99 GLU A C 1
ATOM 811 O O . GLU A 1 99 ? -5.194 -6.172 7.242 1.00 86.31 99 GLU A O 1
ATOM 816 N N . ILE A 1 100 ? -4.727 -4.193 6.289 1.00 85.81 100 ILE A N 1
ATOM 817 C CA . ILE A 1 100 ? -5.457 -3.389 7.296 1.00 85.81 100 ILE A CA 1
ATOM 818 C C . ILE A 1 100 ? -6.937 -3.771 7.305 1.00 85.81 100 ILE A C 1
ATOM 820 O O . ILE A 1 100 ? -7.526 -3.930 8.374 1.00 85.81 100 ILE A O 1
ATOM 824 N N . ARG A 1 101 ? -7.528 -3.980 6.126 1.00 85.81 101 ARG A N 1
ATOM 825 C CA . ARG A 1 101 ? -8.922 -4.414 6.003 1.00 85.81 101 ARG A CA 1
ATOM 826 C C . ARG A 1 101 ? -9.148 -5.817 6.566 1.00 85.81 101 ARG A C 1
ATOM 828 O O . ARG A 1 101 ? -10.164 -6.058 7.209 1.00 85.81 101 ARG A O 1
ATOM 835 N N . ALA A 1 102 ? -8.235 -6.750 6.306 1.00 86.19 102 ALA A N 1
ATOM 836 C CA . ALA A 1 102 ? -8.352 -8.132 6.767 1.00 86.19 102 ALA A CA 1
ATOM 837 C C . ALA A 1 102 ? -8.101 -8.275 8.278 1.00 86.19 102 ALA A C 1
ATOM 839 O O . ALA A 1 102 ? -8.696 -9.139 8.924 1.00 86.19 102 ALA A O 1
ATOM 840 N N . PHE A 1 103 ? -7.241 -7.424 8.845 1.00 85.81 103 PHE A N 1
ATOM 841 C CA . PHE A 1 103 ? -6.806 -7.502 10.239 1.00 85.81 103 PHE A CA 1
ATOM 842 C C . PHE A 1 103 ? -6.881 -6.140 10.961 1.00 85.81 103 PHE A C 1
ATOM 844 O O . PHE A 1 103 ? -5.872 -5.664 11.492 1.00 85.81 103 PHE A O 1
ATOM 851 N N . PRO A 1 104 ? -8.071 -5.517 11.065 1.00 81.81 104 PRO A N 1
ATOM 852 C CA . PRO A 1 104 ? -8.217 -4.172 11.630 1.00 81.81 104 PRO A CA 1
ATOM 853 C C . PRO A 1 104 ? -7.832 -4.112 13.114 1.00 81.81 104 PRO A C 1
ATOM 855 O O . PRO A 1 104 ? -7.201 -3.155 13.552 1.00 81.81 104 PRO A O 1
ATOM 858 N N . ASN A 1 105 ? -8.121 -5.168 13.883 1.00 81.44 105 ASN A N 1
ATOM 859 C CA . ASN A 1 105 ? -7.726 -5.250 15.294 1.00 81.44 105 ASN A CA 1
ATOM 860 C C . ASN A 1 105 ? -6.205 -5.333 15.463 1.00 81.44 105 ASN A C 1
ATOM 862 O O . ASN A 1 105 ? -5.665 -4.754 16.395 1.00 81.44 105 ASN A O 1
ATOM 866 N N . PHE A 1 106 ? -5.503 -6.007 14.548 1.00 82.06 106 PHE A N 1
ATOM 867 C CA . PHE A 1 106 ? -4.041 -6.044 14.573 1.00 82.06 106 PHE A CA 1
ATOM 868 C C . PHE A 1 106 ? -3.452 -4.669 14.237 1.00 82.06 106 PHE A C 1
ATOM 870 O O . PHE A 1 106 ? -2.490 -4.245 14.870 1.00 82.06 106 PHE A O 1
ATOM 877 N N . ALA A 1 107 ? -4.062 -3.938 13.297 1.00 78.75 107 ALA A N 1
ATOM 878 C CA . ALA A 1 107 ? -3.686 -2.556 13.016 1.00 78.75 107 ALA A CA 1
ATOM 879 C C . ALA A 1 107 ? -3.910 -1.639 14.237 1.00 78.75 107 ALA A C 1
ATOM 881 O O . ALA A 1 107 ? -3.037 -0.831 14.546 1.00 78.75 107 ALA A O 1
ATOM 882 N N . ILE A 1 108 ? -5.017 -1.810 14.973 1.00 76.69 108 ILE A N 1
ATOM 883 C CA . ILE A 1 108 ? -5.271 -1.111 16.248 1.00 76.69 108 ILE A CA 1
ATOM 884 C C . ILE A 1 108 ? -4.224 -1.477 17.299 1.00 76.69 108 ILE A C 1
ATOM 886 O O . ILE A 1 108 ? -3.618 -0.589 17.884 1.00 76.69 108 ILE A O 1
ATOM 890 N N . GLU A 1 109 ? -3.945 -2.762 17.509 1.00 78.06 109 GLU A N 1
ATOM 891 C CA . GLU A 1 109 ? -2.923 -3.184 18.471 1.00 78.06 109 GLU A CA 1
ATOM 892 C C . GLU A 1 109 ? -1.550 -2.577 18.154 1.00 78.06 109 GLU A C 1
ATOM 894 O O . GLU A 1 109 ? -0.793 -2.246 19.063 1.00 78.06 109 GLU A O 1
ATOM 899 N N . LEU A 1 110 ? -1.210 -2.426 16.872 1.00 72.88 110 LEU A N 1
ATOM 900 C CA . LEU A 1 110 ? 0.030 -1.775 16.453 1.00 72.88 110 LEU A CA 1
ATOM 901 C C . LEU A 1 110 ? 0.021 -0.264 16.724 1.00 72.88 110 LEU A C 1
ATOM 903 O O . LEU A 1 110 ? 1.072 0.271 17.068 1.00 72.88 110 LEU A O 1
ATOM 907 N N . LEU A 1 111 ? -1.138 0.399 16.643 1.00 69.25 111 LEU A N 1
ATOM 908 C CA . LEU A 1 111 ? -1.304 1.787 17.096 1.00 69.25 111 LEU A CA 1
ATOM 909 C C . LEU A 1 111 ? -1.170 1.922 18.619 1.00 69.25 111 LEU A C 1
ATOM 911 O O . LEU A 1 111 ? -0.693 2.941 19.112 1.00 69.25 111 LEU A O 1
ATOM 915 N N . GLU A 1 112 ? -1.602 0.907 19.366 1.00 70.25 112 GLU A N 1
ATOM 916 C CA . GLU A 1 112 ? -1.632 0.919 20.831 1.00 70.25 112 GLU A CA 1
ATOM 917 C C . GLU A 1 112 ? -0.305 0.474 21.480 1.00 70.25 112 GLU A C 1
ATOM 919 O O . GLU A 1 112 ? -0.078 0.741 22.663 1.00 70.25 112 GLU A O 1
ATOM 924 N N . ARG A 1 113 ? 0.589 -0.205 20.741 1.00 64.25 113 ARG A N 1
ATOM 925 C CA . ARG A 1 113 ? 1.764 -0.898 21.308 1.00 64.25 113 ARG A CA 1
ATOM 926 C C . ARG A 1 113 ? 2.926 -0.003 21.767 1.00 64.25 113 ARG A C 1
ATOM 928 O O . ARG A 1 113 ? 3.687 -0.477 22.614 1.00 64.25 113 ARG A O 1
ATOM 935 N N . PRO A 1 114 ? 3.106 1.238 21.281 1.00 53.78 114 PRO A N 1
ATOM 936 C CA . PRO A 1 114 ? 3.749 2.244 22.133 1.00 53.78 114 PRO A CA 1
ATOM 937 C C . PRO A 1 114 ? 3.213 3.676 21.941 1.00 53.78 114 PRO A C 1
ATOM 939 O O . PRO A 1 114 ? 3.550 4.409 21.016 1.00 53.78 114 PRO A O 1
ATOM 942 N N . THR A 1 115 ? 2.459 4.119 22.942 1.00 55.00 115 THR A N 1
ATOM 943 C CA . THR A 1 115 ? 2.130 5.515 23.246 1.00 55.00 115 THR A CA 1
ATOM 944 C C . THR A 1 115 ? 3.367 6.328 23.681 1.00 55.00 115 THR A C 1
ATOM 946 O O . THR A 1 115 ? 3.968 5.993 24.700 1.00 55.00 115 THR A O 1
ATOM 949 N N . MET A 1 116 ? 3.686 7.419 22.959 1.00 43.28 116 MET A N 1
ATOM 950 C CA . MET A 1 116 ? 4.104 8.770 23.437 1.00 43.28 116 MET A CA 1
ATOM 951 C C . MET A 1 116 ? 5.236 9.482 22.661 1.00 43.28 116 MET A C 1
ATOM 953 O O . MET A 1 116 ? 5.404 10.683 22.868 1.00 43.28 116 MET A O 1
ATOM 957 N N . SER A 1 117 ? 5.974 8.833 21.755 1.00 51.91 117 SER A N 1
ATOM 958 C CA . SER A 1 117 ? 7.082 9.511 21.041 1.00 51.91 117 SER A CA 1
ATOM 959 C C . SER A 1 117 ? 7.298 9.122 19.583 1.00 51.91 117 SER A C 1
ATOM 961 O O . SER A 1 117 ? 8.126 9.753 18.933 1.00 51.91 117 SER A O 1
ATOM 963 N N . GLU A 1 118 ? 6.585 8.121 19.068 1.00 60.53 118 GLU A N 1
ATOM 964 C CA . GLU A 1 118 ? 6.721 7.732 17.666 1.00 60.53 118 GLU A CA 1
ATOM 965 C C . GLU A 1 118 ? 5.848 8.620 16.777 1.00 60.53 118 GLU A C 1
ATOM 967 O O . GLU A 1 118 ? 4.681 8.899 17.066 1.00 60.53 118 GLU A O 1
ATOM 972 N N . SER A 1 119 ? 6.448 9.108 15.699 1.00 70.25 119 SER A N 1
ATOM 973 C CA . SER A 1 119 ? 5.751 9.835 14.650 1.00 70.25 119 SER A CA 1
ATOM 974 C C . SER A 1 119 ? 4.788 8.910 13.901 1.00 70.25 119 SER A C 1
ATOM 976 O O . SER A 1 119 ? 4.974 7.698 13.812 1.00 70.25 119 SER A O 1
ATOM 978 N N . LEU A 1 120 ? 3.773 9.501 13.277 1.00 67.75 120 LEU A N 1
ATOM 979 C CA . LEU A 1 120 ? 2.840 8.790 12.400 1.00 67.75 120 LEU A CA 1
ATOM 980 C C . LEU A 1 120 ? 3.554 8.042 11.258 1.00 67.75 120 LEU A C 1
ATOM 982 O O . LEU A 1 120 ? 3.079 7.004 10.812 1.00 67.75 120 LEU A O 1
ATOM 986 N N . GLU A 1 121 ? 4.705 8.542 10.805 1.00 70.56 121 GLU A N 1
ATOM 987 C CA . GLU A 1 121 ? 5.562 7.858 9.828 1.00 70.56 121 GLU A CA 1
ATOM 988 C C . GLU A 1 121 ? 6.217 6.596 10.391 1.00 70.56 121 GLU A C 1
ATOM 990 O O . GLU A 1 121 ? 6.301 5.587 9.689 1.00 70.56 121 GLU A O 1
ATOM 995 N N . GLU A 1 122 ? 6.646 6.612 11.653 1.00 74.00 122 GLU A N 1
ATOM 996 C CA . GLU A 1 122 ? 7.179 5.426 12.328 1.00 74.00 122 GLU A CA 1
ATOM 997 C C . GLU A 1 122 ? 6.078 4.389 12.532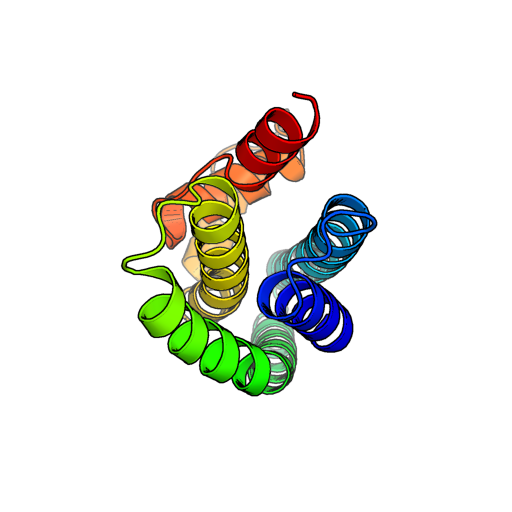 1.00 74.00 122 GLU A C 1
ATOM 999 O O . GLU A 1 122 ? 6.276 3.223 12.199 1.00 74.00 122 GLU A O 1
ATOM 1004 N N . THR A 1 123 ? 4.881 4.806 12.948 1.00 74.75 123 THR A N 1
ATOM 1005 C CA . THR A 1 123 ? 3.717 3.915 13.051 1.00 74.75 123 THR A CA 1
ATOM 1006 C C . THR A 1 123 ? 3.374 3.264 11.710 1.00 74.75 123 THR A C 1
ATOM 1008 O O . THR A 1 123 ? 3.152 2.054 11.639 1.00 74.75 123 THR A O 1
ATOM 1011 N N . ILE A 1 124 ? 3.375 4.039 10.623 1.00 76.12 124 ILE A N 1
ATOM 1012 C CA . ILE A 1 124 ? 3.129 3.522 9.273 1.00 76.12 124 ILE A CA 1
ATOM 1013 C C . ILE A 1 124 ? 4.251 2.568 8.844 1.00 76.12 124 ILE A C 1
ATOM 1015 O O . ILE A 1 124 ? 3.968 1.480 8.348 1.00 76.12 124 ILE A O 1
ATOM 1019 N N . SER A 1 125 ? 5.509 2.902 9.126 1.00 78.56 125 SER A N 1
ATOM 1020 C CA . SER A 1 125 ? 6.656 2.021 8.866 1.00 78.56 125 SER A CA 1
ATOM 1021 C C . SER A 1 125 ? 6.570 0.706 9.654 1.00 78.56 125 SER A C 1
ATOM 1023 O O . SER A 1 125 ? 6.932 -0.361 9.151 1.00 78.56 125 SER A O 1
ATOM 1025 N N . HIS A 1 126 ? 6.070 0.752 10.890 1.00 79.12 126 HIS A N 1
ATOM 1026 C CA . HIS A 1 126 ? 5.825 -0.428 11.713 1.00 79.12 126 HIS A CA 1
ATOM 1027 C C . HIS A 1 126 ? 4.674 -1.281 11.175 1.00 79.12 126 HIS A C 1
ATOM 1029 O O . HIS A 1 126 ? 4.802 -2.509 11.157 1.00 79.12 126 HIS A O 1
ATOM 1035 N N . LEU A 1 127 ? 3.593 -0.657 10.699 1.00 80.50 127 LEU A N 1
ATOM 1036 C CA . LEU A 1 127 ? 2.480 -1.332 10.026 1.00 80.50 127 LEU A CA 1
ATOM 1037 C C . LEU A 1 127 ? 2.948 -2.026 8.743 1.00 80.50 127 LEU A C 1
ATOM 1039 O O . LEU A 1 127 ? 2.741 -3.228 8.593 1.00 80.50 127 LEU A O 1
ATOM 1043 N N . GLU A 1 128 ? 3.663 -1.316 7.870 1.00 80.75 128 GLU A N 1
ATOM 1044 C CA . GLU A 1 128 ? 4.274 -1.876 6.659 1.00 80.75 128 GLU A CA 1
ATOM 1045 C C . GLU A 1 128 ? 5.112 -3.109 6.975 1.00 80.75 128 GLU A C 1
ATOM 1047 O O . GLU A 1 128 ? 4.869 -4.187 6.422 1.00 80.75 128 GLU A O 1
ATOM 1052 N N . ARG A 1 129 ? 6.043 -2.982 7.924 1.00 85.88 129 ARG A N 1
ATOM 1053 C CA . ARG A 1 129 ? 6.921 -4.082 8.316 1.00 85.88 129 ARG A CA 1
ATOM 1054 C C . ARG A 1 129 ? 6.142 -5.266 8.872 1.00 85.88 129 ARG A C 1
ATOM 1056 O O . ARG A 1 129 ? 6.447 -6.404 8.526 1.00 85.88 129 ARG A O 1
ATOM 1063 N N . SER A 1 130 ? 5.173 -5.012 9.744 1.00 83.31 130 SER A N 1
ATOM 1064 C CA . SER A 1 130 ? 4.453 -6.070 10.458 1.00 83.31 130 SER A CA 1
ATOM 1065 C C . SER A 1 130 ? 3.460 -6.809 9.564 1.00 83.31 130 SER A C 1
ATOM 1067 O O . SER A 1 130 ? 3.259 -8.004 9.755 1.00 83.31 130 SER A O 1
ATOM 1069 N N . MET A 1 131 ? 2.862 -6.124 8.586 1.00 83.94 131 MET A N 1
ATOM 1070 C CA . MET A 1 131 ? 1.805 -6.684 7.739 1.00 83.94 131 MET A CA 1
ATOM 1071 C C . MET A 1 131 ? 2.317 -7.177 6.381 1.00 83.94 131 MET A C 1
ATOM 1073 O O . MET A 1 131 ? 1.803 -8.150 5.841 1.00 83.94 131 MET A O 1
ATOM 1077 N N . THR A 1 132 ? 3.356 -6.548 5.825 1.00 83.62 132 THR A N 1
ATOM 1078 C CA . THR A 1 132 ? 3.888 -6.907 4.494 1.00 83.62 132 THR A CA 1
ATOM 1079 C C . THR A 1 132 ? 5.279 -7.536 4.539 1.00 83.62 132 THR A C 1
ATOM 1081 O O . THR A 1 132 ? 5.711 -8.143 3.558 1.00 83.62 132 THR A O 1
ATOM 1084 N N . GLY A 1 133 ? 5.996 -7.404 5.662 1.00 84.06 133 GLY A N 1
ATOM 1085 C CA . GLY A 1 133 ? 7.390 -7.834 5.794 1.00 84.06 133 GLY A CA 1
ATOM 1086 C C . GLY A 1 133 ? 8.403 -6.921 5.093 1.00 84.06 133 GLY A C 1
ATOM 1087 O O . GLY A 1 133 ? 9.596 -7.223 5.117 1.00 84.0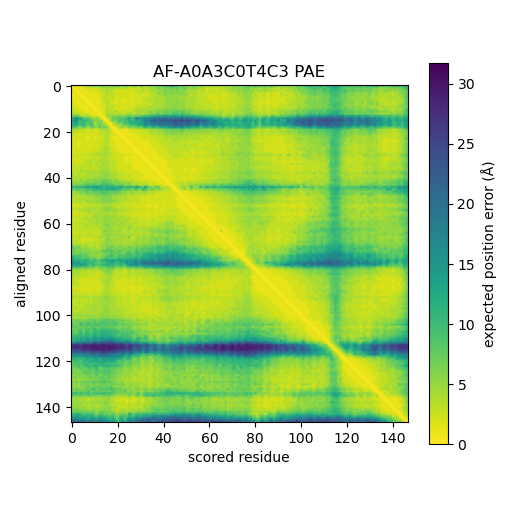6 133 GLY A O 1
ATOM 1088 N N . LYS A 1 134 ? 7.957 -5.823 4.471 1.00 84.50 134 LYS A N 1
ATOM 1089 C CA . LYS A 1 134 ? 8.794 -4.847 3.761 1.00 84.50 134 LYS A CA 1
ATOM 1090 C C . LYS A 1 134 ? 8.970 -3.581 4.592 1.00 84.50 134 LYS A C 1
ATOM 1092 O O . LYS A 1 134 ? 8.120 -3.248 5.411 1.00 84.50 134 LYS A O 1
ATOM 1097 N N . VAL A 1 135 ? 10.093 -2.891 4.414 1.00 79.44 135 VAL A N 1
ATOM 1098 C CA . VAL A 1 135 ? 10.425 -1.679 5.173 1.00 79.44 135 VAL A CA 1
ATOM 1099 C C . VAL A 1 135 ? 11.250 -0.746 4.297 1.00 79.44 135 VAL A C 1
ATOM 1101 O O . VAL A 1 135 ? 12.039 -1.228 3.496 1.00 79.44 135 VAL A O 1
ATOM 1104 N N . ARG A 1 136 ? 11.075 0.571 4.453 1.00 81.50 136 ARG A N 1
ATOM 1105 C CA . ARG A 1 136 ? 11.913 1.613 3.820 1.00 81.50 136 ARG A CA 1
ATOM 1106 C C . ARG A 1 136 ? 11.967 1.614 2.285 1.00 81.50 136 ARG A C 1
ATOM 1108 O O . ARG A 1 136 ? 12.785 2.340 1.736 1.00 81.50 136 ARG A O 1
ATOM 1115 N N . LEU A 1 137 ? 11.052 0.930 1.591 1.00 85.06 137 LEU A N 1
ATOM 1116 C CA . LEU A 1 137 ? 11.008 0.911 0.119 1.00 85.06 137 LEU A CA 1
ATOM 1117 C C . LEU A 1 137 ? 10.976 2.323 -0.491 1.00 85.06 137 LEU A C 1
ATOM 1119 O O . LEU A 1 137 ? 11.673 2.595 -1.459 1.00 85.06 137 LEU A O 1
ATOM 1123 N N . TYR A 1 138 ? 10.213 3.245 0.107 1.00 84.75 138 TYR A N 1
ATOM 1124 C CA . TYR A 1 138 ? 10.178 4.644 -0.334 1.00 84.75 138 TYR A CA 1
ATOM 1125 C C . TYR A 1 138 ? 11.530 5.352 -0.150 1.00 84.75 138 TYR A C 1
ATOM 1127 O O . TYR A 1 138 ? 11.990 6.049 -1.045 1.00 84.75 138 TYR A O 1
ATOM 1135 N N . THR A 1 139 ? 12.201 5.145 0.986 1.00 84.38 139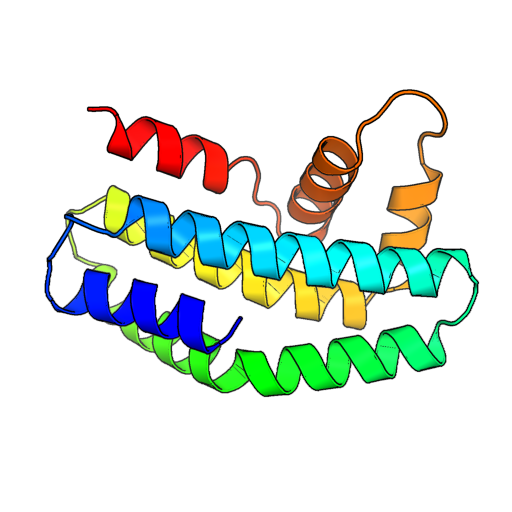 THR A N 1
ATOM 1136 C CA . THR A 1 139 ? 13.532 5.715 1.244 1.00 84.38 139 THR A CA 1
ATOM 1137 C C . THR A 1 139 ? 14.576 5.164 0.274 1.00 84.38 139 THR A C 1
ATOM 1139 O O . THR A 1 139 ? 15.398 5.919 -0.233 1.00 84.38 139 THR A O 1
ATOM 1142 N N . GLU A 1 140 ? 14.531 3.862 -0.011 1.00 86.25 140 GLU A N 1
ATOM 1143 C CA . GLU A 1 140 ? 15.417 3.217 -0.985 1.00 86.25 140 GLU A CA 1
ATOM 1144 C C . GLU A 1 140 ? 15.183 3.758 -2.405 1.00 86.25 140 GLU A C 1
ATOM 1146 O O . GLU A 1 140 ? 16.143 3.982 -3.142 1.00 86.25 140 GLU A O 1
ATOM 1151 N N . LEU A 1 141 ? 13.928 4.050 -2.770 1.00 86.06 141 LEU A N 1
ATOM 1152 C CA . LEU A 1 141 ? 13.592 4.688 -4.045 1.00 86.06 141 LEU A CA 1
ATOM 1153 C C . LEU A 1 141 ? 14.172 6.096 -4.165 1.00 86.06 141 LEU A C 1
ATOM 1155 O O . LEU A 1 141 ? 14.753 6.417 -5.199 1.00 86.06 141 LEU A O 1
ATOM 1159 N N . GLN A 1 142 ? 14.044 6.910 -3.117 1.00 83.12 142 GLN A N 1
ATOM 1160 C CA . GLN A 1 142 ? 14.609 8.262 -3.091 1.00 83.12 142 GLN A CA 1
ATOM 1161 C C . GLN A 1 142 ? 16.133 8.213 -3.280 1.00 83.12 142 GLN A C 1
ATOM 1163 O O . GLN A 1 142 ? 16.663 8.881 -4.160 1.00 83.12 142 GLN A O 1
ATOM 1168 N N . MET A 1 143 ? 16.823 7.324 -2.555 1.00 82.06 143 MET A N 1
ATOM 1169 C CA . MET A 1 143 ? 18.280 7.172 -2.662 1.00 82.06 143 MET A CA 1
ATOM 1170 C C . MET A 1 143 ? 18.759 6.748 -4.056 1.00 82.06 143 MET A C 1
ATOM 1172 O O . MET A 1 143 ? 19.784 7.236 -4.510 1.00 82.06 143 MET A O 1
ATOM 1176 N N . LEU A 1 144 ? 18.033 5.859 -4.741 1.00 75.19 144 LEU A N 1
ATOM 1177 C CA . LEU A 1 144 ? 18.386 5.415 -6.098 1.00 75.19 144 LEU A CA 1
ATOM 1178 C C . LEU A 1 144 ? 18.085 6.452 -7.189 1.00 75.19 144 LEU A C 1
ATOM 1180 O O . LEU A 1 144 ? 18.403 6.205 -8.349 1.00 75.19 144 LEU A O 1
ATOM 1184 N N . THR A 1 145 ? 17.418 7.556 -6.848 1.00 65.19 145 THR A N 1
ATOM 1185 C CA . THR A 1 145 ? 17.077 8.623 -7.802 1.00 65.19 145 THR A CA 1
ATOM 1186 C C . THR A 1 145 ? 18.017 9.829 -7.693 1.00 65.19 145 THR A C 1
ATOM 1188 O O . THR A 1 145 ? 18.020 10.670 -8.589 1.00 65.19 145 THR A O 1
ATOM 1191 N N . ASP A 1 146 ? 18.820 9.898 -6.625 1.00 54.72 146 ASP A N 1
ATOM 1192 C CA . ASP A 1 146 ? 19.801 10.962 -6.361 1.00 54.72 146 ASP A CA 1
ATOM 1193 C C . ASP A 1 146 ? 21.204 10.686 -6.966 1.00 54.72 146 ASP A C 1
ATOM 1195 O O . ASP A 1 146 ? 22.075 11.559 -6.887 1.00 54.72 146 ASP A O 1
ATOM 1199 N N . ASP A 1 147 ? 21.418 9.511 -7.577 1.00 44.94 147 ASP A N 1
ATOM 1200 C CA . ASP A 1 147 ? 22.645 9.096 -8.296 1.00 44.94 147 ASP A CA 1
ATOM 1201 C C . ASP A 1 147 ? 22.540 9.309 -9.823 1.00 44.94 147 ASP A C 1
ATOM 1203 O O . ASP A 1 147 ? 23.551 9.736 -10.439 1.00 44.94 147 ASP A O 1
#

Foldseek 3Di:
DLVLLVVLLVCLVVVPPPCNLVSVVVVVVVLLVLVVVLVVCVVVVNLVVSLVSLVVVLVSCVVSLVSLVVVCVVCVPPPDPLSVLSSVVSNLSSQLSVQCNVCVVVLVCLVVVDPDDDDSVVSVQSSSCVRVVDGCSSVVNVVVSVD

Nearest PDB structures (foldseek):
  8e12-assembly1_B  TM=4.265E-01  e=1.060E+00  synthetic construct
  7rdr-assembly1_A  TM=3.411E-01  e=5.519E+00  unidentified

Mean predicted aligned error: 6.21 Å